Protein AF-A0AAE0T288-F1 (afdb_monomer)

Organism: NCBI:txid2493646

Solvent-accessible surface area (backbone atoms only — not comparable to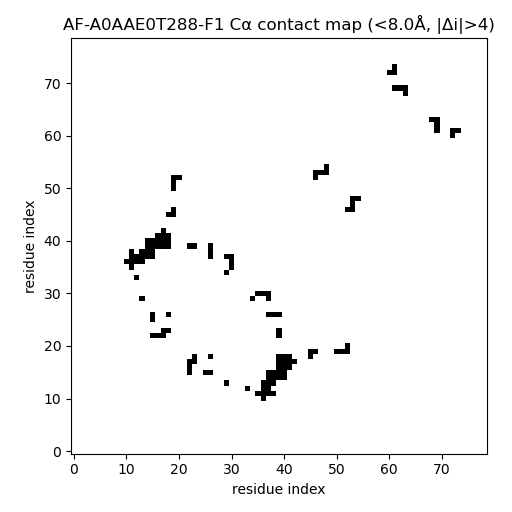 full-atom values): 5339 Å² total; per-residue (Å²): 136,87,82,88,70,85,78,76,85,82,82,58,85,40,76,39,82,40,59,51,70,67,34,41,52,51,50,55,59,42,32,76,73,48,55,85,29,52,44,79,44,55,96,64,64,90,87,46,71,94,63,91,64,54,66,96,73,79,92,81,73,67,84,61,96,48,67,73,57,39,69,55,34,67,67,74,73,68,120

Structure (mmCIF, N/CA/C/O backbone):
data_AF-A0AAE0T288-F1
#
_entry.id   AF-A0AAE0T288-F1
#
loop_
_atom_site.group_PDB
_atom_site.id
_atom_site.type_symbol
_atom_site.label_atom_id
_atom_site.label_alt_id
_atom_site.label_comp_id
_atom_site.label_asym_id
_atom_site.label_entity_id
_atom_site.label_seq_id
_atom_site.pdbx_PDB_ins_code
_atom_site.Cartn_x
_atom_site.Cartn_y
_atom_site.Cartn_z
_atom_site.occupancy
_atom_site.B_iso_or_equiv
_atom_site.auth_seq_id
_atom_site.auth_comp_id
_atom_site.auth_asym_id
_atom_site.auth_atom_id
_atom_site.pdbx_PDB_model_num
ATOM 1 N N . MET A 1 1 ? -15.553 -19.130 41.558 1.00 43.69 1 MET A N 1
ATOM 2 C CA . MET A 1 1 ? -14.999 -19.530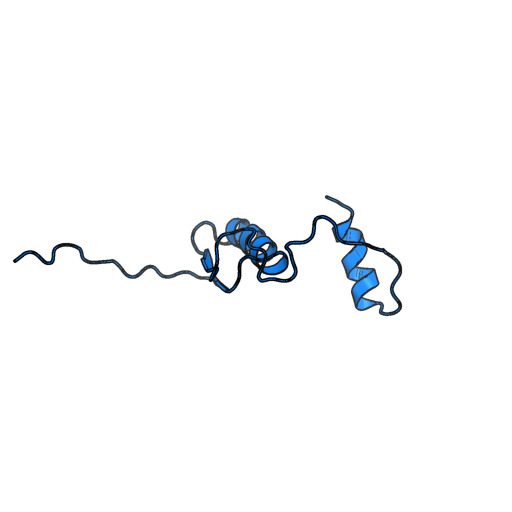 40.248 1.00 43.69 1 MET A CA 1
ATOM 3 C C . MET A 1 1 ? -15.226 -18.372 39.312 1.00 43.69 1 MET A C 1
ATOM 5 O O . MET A 1 1 ? -16.314 -18.204 38.771 1.00 43.69 1 MET A O 1
ATOM 9 N N . ASP A 1 2 ? -14.214 -17.525 39.264 1.00 51.06 2 ASP A N 1
ATOM 10 C CA . ASP A 1 2 ? -14.215 -16.228 38.614 1.00 51.06 2 ASP A CA 1
ATOM 11 C C . ASP A 1 2 ? -14.385 -16.375 37.101 1.00 51.06 2 ASP A C 1
ATOM 13 O O . ASP A 1 2 ? -13.619 -17.066 36.430 1.00 51.06 2 ASP A O 1
ATOM 17 N N . ARG A 1 3 ? -15.403 -15.710 36.556 1.00 58.53 3 ARG A N 1
ATOM 18 C CA . ARG A 1 3 ? -15.442 -15.317 35.145 1.00 58.53 3 ARG A CA 1
ATOM 19 C C . ARG A 1 3 ? -15.558 -13.801 35.092 1.00 58.53 3 ARG A C 1
ATOM 21 O O . ARG A 1 3 ? -16.538 -13.244 34.609 1.00 58.53 3 ARG A O 1
ATOM 28 N N . ASP A 1 4 ? -14.547 -13.155 35.663 1.00 58.59 4 ASP A N 1
ATOM 29 C CA . ASP A 1 4 ? -14.305 -11.740 35.448 1.00 58.59 4 ASP A CA 1
ATOM 30 C C . ASP A 1 4 ? -13.530 -11.552 34.136 1.00 58.59 4 ASP A C 1
ATOM 32 O O . ASP A 1 4 ? -12.396 -12.000 33.966 1.00 58.59 4 ASP A O 1
ATOM 36 N N . SER A 1 5 ? -14.234 -10.997 33.157 1.00 58.81 5 SER A N 1
ATOM 37 C CA . SER A 1 5 ? -13.774 -9.982 32.205 1.00 58.81 5 SER A CA 1
ATOM 38 C C . SER A 1 5 ? -14.866 -9.856 31.147 1.00 58.81 5 SER A C 1
ATOM 40 O O . SER A 1 5 ? -14.971 -10.656 30.214 1.00 58.81 5 SER A O 1
ATOM 42 N N . SER A 1 6 ? -15.740 -8.858 31.290 1.00 63.38 6 SER A N 1
ATOM 43 C CA . SER A 1 6 ? -16.668 -8.521 30.213 1.00 63.38 6 SER A CA 1
ATOM 44 C C . SER A 1 6 ? -15.846 -8.026 29.021 1.00 63.38 6 SER A C 1
ATOM 46 O O . SER A 1 6 ? -15.426 -6.869 28.981 1.00 63.38 6 SER A O 1
ATOM 48 N N . SER A 1 7 ? -15.576 -8.897 28.051 1.00 68.25 7 SER A N 1
ATOM 49 C CA . SER A 1 7 ? -15.060 -8.471 26.754 1.00 68.25 7 SER A CA 1
ATOM 50 C C . SER A 1 7 ? -16.111 -7.556 26.124 1.00 68.25 7 SER A C 1
ATOM 52 O O . SER A 1 7 ? -17.164 -8.013 25.671 1.00 68.25 7 SER A O 1
ATOM 54 N N . SER A 1 8 ? -15.879 -6.243 26.159 1.00 81.62 8 SER A N 1
ATOM 55 C CA . SER A 1 8 ? -16.715 -5.301 25.429 1.00 81.62 8 SER A CA 1
ATOM 56 C C . SER A 1 8 ? -16.519 -5.565 23.937 1.00 81.62 8 SER A C 1
ATOM 58 O O . SER A 1 8 ? -15.402 -5.523 23.416 1.00 81.62 8 SER A O 1
ATOM 60 N N . ARG A 1 9 ? -17.611 -5.894 23.236 1.00 85.06 9 ARG A N 1
ATOM 61 C CA . ARG A 1 9 ? -17.578 -6.043 21.777 1.00 85.06 9 ARG A CA 1
ATOM 62 C C . ARG A 1 9 ? -17.109 -4.723 21.166 1.00 85.06 9 ARG A C 1
ATOM 64 O O . ARG A 1 9 ? -17.723 -3.686 21.401 1.00 85.06 9 ARG A O 1
ATOM 71 N N . LYS A 1 10 ? -16.026 -4.775 20.390 1.00 87.75 10 LYS A N 1
ATOM 72 C CA . LYS A 1 10 ? -15.530 -3.633 19.616 1.00 87.75 10 LYS A CA 1
ATOM 73 C C . LYS A 1 10 ? -16.212 -3.611 18.253 1.00 87.75 10 LYS A C 1
ATOM 75 O O . LYS A 1 10 ? -16.273 -4.638 17.581 1.00 87.75 10 LYS A O 1
ATOM 80 N N . PHE A 1 11 ? -16.706 -2.441 17.865 1.00 92.44 11 PHE A N 1
ATOM 81 C CA . PHE A 1 11 ? -17.263 -2.177 16.543 1.00 92.44 11 PHE A CA 1
ATOM 82 C C . PHE A 1 11 ? -16.263 -1.347 15.736 1.00 92.44 11 PHE A C 1
ATOM 84 O O . PHE A 1 11 ? -15.561 -0.511 16.303 1.00 92.44 11 PHE A O 1
ATOM 91 N N . PHE A 1 12 ? -16.204 -1.599 14.432 1.00 96.38 12 PHE A N 1
ATOM 92 C CA . PHE A 1 12 ? -15.357 -0.886 13.480 1.00 96.38 12 PHE A CA 1
ATOM 93 C C . PHE A 1 12 ? -16.220 -0.456 12.295 1.00 96.38 12 PHE A C 1
ATOM 95 O O . PHE A 1 12 ? -17.096 -1.213 11.875 1.00 96.38 12 PHE A O 1
ATOM 102 N N . ASP A 1 13 ? -15.958 0.730 11.754 1.00 96.75 13 ASP A N 1
ATOM 103 C CA . ASP A 1 13 ? -16.637 1.254 10.566 1.00 96.75 13 ASP A CA 1
ATOM 104 C C . ASP A 1 13 ? -16.221 0.482 9.307 1.00 96.75 13 ASP A C 1
ATOM 106 O O . ASP A 1 13 ? -17.018 0.278 8.392 1.00 96.75 13 ASP A O 1
ATOM 110 N N . TYR A 1 14 ? -14.966 0.020 9.279 1.00 97.94 14 TYR A N 1
ATOM 111 C CA . TYR A 1 14 ? -14.392 -0.729 8.166 1.00 97.94 14 TYR A CA 1
ATOM 112 C C . TYR A 1 14 ? -13.627 -1.954 8.660 1.00 97.94 14 TYR A C 1
ATOM 114 O O . TYR A 1 14 ? -12.842 -1.883 9.608 1.00 97.94 14 TYR A O 1
ATOM 122 N N . ILE A 1 15 ? -13.803 -3.075 7.962 1.00 97.88 15 ILE A N 1
ATOM 123 C CA . ILE A 1 15 ? -13.023 -4.294 8.178 1.00 97.88 15 ILE A CA 1
ATOM 124 C C . ILE A 1 15 ? -12.343 -4.661 6.862 1.00 97.88 15 ILE A C 1
ATOM 126 O O . ILE A 1 15 ? -13.012 -4.885 5.854 1.00 97.88 15 ILE A O 1
ATOM 130 N N . VAL A 1 16 ? -11.013 -4.721 6.877 1.00 98.12 16 VAL A N 1
ATOM 131 C CA . VAL A 1 16 ? -10.197 -5.173 5.747 1.00 98.12 16 VAL A CA 1
ATOM 132 C C . VAL A 1 16 ? -9.792 -6.621 5.997 1.00 98.12 16 VAL A C 1
ATOM 134 O O . VAL A 1 16 ? -9.095 -6.918 6.966 1.00 98.12 16 VAL A O 1
ATOM 137 N N . VAL A 1 17 ? -10.240 -7.524 5.124 1.00 97.81 17 VAL A N 1
ATOM 138 C CA . VAL A 1 17 ? -9.903 -8.952 5.182 1.00 97.81 17 VAL A CA 1
ATOM 139 C C . VAL A 1 17 ? -8.744 -9.231 4.226 1.00 97.81 17 VAL A C 1
ATOM 141 O O . VAL A 1 17 ? -8.876 -9.057 3.016 1.00 97.81 17 VAL A O 1
ATOM 144 N N . GLY A 1 18 ? -7.617 -9.666 4.785 1.00 97.44 18 GLY A N 1
ATOM 145 C CA . GLY A 1 18 ? -6.328 -9.811 4.114 1.00 97.44 18 GLY A CA 1
ATOM 146 C C . GLY A 1 18 ? -5.500 -8.527 4.189 1.00 97.44 18 GLY A C 1
ATOM 147 O O . GLY A 1 18 ? -5.939 -7.464 3.752 1.00 97.44 18 GLY A O 1
ATOM 148 N N . CYS A 1 19 ? -4.269 -8.627 4.689 1.00 96.62 19 CYS A N 1
ATOM 149 C CA . CYS A 1 19 ? -3.323 -7.516 4.848 1.00 96.62 19 CYS A CA 1
ATOM 150 C C . CYS A 1 19 ? -2.128 -7.619 3.880 1.00 96.62 19 CYS A C 1
ATOM 152 O O . CYS A 1 19 ? -1.037 -7.135 4.180 1.00 96.62 19 CYS A O 1
ATOM 154 N N . GLY A 1 20 ? -2.328 -8.229 2.704 1.00 94.94 20 GLY A N 1
ATOM 155 C CA . GLY A 1 20 ? -1.364 -8.219 1.594 1.00 94.94 20 GLY A CA 1
ATOM 156 C C . GLY A 1 20 ? -1.193 -6.831 0.953 1.00 94.94 20 GLY A C 1
ATOM 157 O O . GLY A 1 20 ? -1.631 -5.821 1.504 1.00 94.94 20 GLY A O 1
ATOM 158 N N . GLY A 1 21 ? -0.594 -6.750 -0.241 1.00 93.94 21 GLY A N 1
ATOM 159 C CA . GLY A 1 21 ? -0.274 -5.457 -0.875 1.00 93.94 21 GLY A CA 1
ATOM 160 C C . GLY A 1 21 ? -1.468 -4.496 -1.027 1.00 93.94 21 GLY A C 1
ATOM 161 O O . GLY A 1 21 ? -1.371 -3.329 -0.665 1.00 93.94 21 GLY A O 1
ATOM 162 N N . ILE A 1 22 ? -2.625 -4.989 -1.485 1.00 95.56 22 ILE A N 1
ATOM 163 C CA . ILE A 1 22 ? -3.836 -4.158 -1.640 1.00 95.56 22 ILE A CA 1
ATOM 164 C C . ILE A 1 22 ? -4.480 -3.858 -0.279 1.00 95.56 22 ILE A C 1
ATOM 166 O O . ILE A 1 22 ? -4.846 -2.718 -0.002 1.00 95.56 22 ILE A O 1
ATOM 170 N N . GLY A 1 23 ? -4.610 -4.872 0.580 1.00 97.38 23 GLY A N 1
ATOM 171 C CA . GLY A 1 23 ? -5.281 -4.741 1.873 1.00 97.38 23 GLY A CA 1
ATOM 172 C C . GLY A 1 23 ? -4.554 -3.803 2.834 1.00 97.38 23 GLY A C 1
ATOM 173 O O . GLY A 1 23 ? -5.180 -2.959 3.466 1.00 97.38 23 GLY A O 1
ATOM 174 N N . SER A 1 24 ? -3.224 -3.870 2.885 1.00 96.31 24 SER A N 1
ATOM 175 C CA . SER A 1 24 ? -2.416 -2.951 3.696 1.00 96.31 24 SER A CA 1
ATOM 176 C C . SER A 1 24 ? -2.473 -1.509 3.175 1.00 96.31 24 SER A C 1
ATOM 178 O O . SER A 1 24 ? -2.592 -0.582 3.978 1.00 96.31 24 SER A O 1
ATOM 180 N N . ALA A 1 25 ? -2.494 -1.302 1.853 1.00 95.81 25 ALA A N 1
ATOM 181 C CA . ALA A 1 25 ? -2.713 0.019 1.264 1.00 95.81 25 ALA A CA 1
ATOM 182 C C . ALA A 1 25 ? -4.106 0.574 1.611 1.00 95.81 25 ALA A C 1
ATOM 184 O O . ALA A 1 25 ? -4.229 1.731 2.020 1.00 95.81 25 ALA A O 1
ATOM 185 N N . ALA A 1 26 ? -5.153 -0.251 1.510 1.00 97.44 26 ALA A N 1
ATOM 186 C CA . ALA A 1 26 ? -6.503 0.128 1.920 1.00 97.44 26 ALA A CA 1
ATOM 187 C C . ALA A 1 26 ? -6.556 0.483 3.414 1.00 97.44 26 ALA A C 1
ATOM 189 O O . ALA A 1 26 ? -7.075 1.539 3.772 1.00 97.44 26 ALA A O 1
ATOM 190 N N . LEU A 1 27 ? -5.961 -0.346 4.275 1.00 97.19 27 LEU A N 1
ATOM 191 C CA . LEU A 1 27 ? -5.890 -0.125 5.719 1.00 97.19 27 LEU A CA 1
ATOM 192 C C . LEU A 1 27 ? -5.175 1.190 6.064 1.00 97.19 27 LEU A C 1
ATOM 194 O O . LEU A 1 27 ? -5.661 1.943 6.905 1.00 97.19 27 LEU A O 1
ATOM 198 N N . TYR A 1 28 ? -4.067 1.499 5.387 1.00 96.00 28 TYR A N 1
ATOM 199 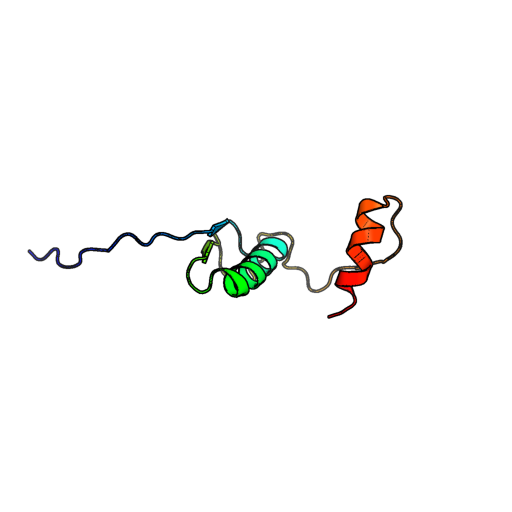C CA . TYR A 1 28 ? -3.330 2.754 5.558 1.00 96.00 28 TYR A CA 1
ATOM 200 C C . TYR A 1 28 ? -4.176 3.985 5.213 1.00 96.00 28 TYR A C 1
ATOM 202 O O . TYR A 1 28 ? -4.214 4.959 5.965 1.00 96.00 28 TYR A O 1
ATOM 210 N N . TRP A 1 29 ? -4.870 3.965 4.075 1.00 96.25 29 TRP A N 1
ATOM 211 C CA . TRP A 1 29 ? -5.695 5.104 3.675 1.00 96.25 29 TRP A CA 1
ATOM 212 C C . TRP A 1 29 ? -6.975 5.224 4.505 1.00 96.25 29 TRP A C 1
ATOM 214 O O . TRP A 1 29 ? -7.411 6.342 4.788 1.00 96.25 29 TRP A O 1
ATOM 224 N N . LEU A 1 30 ? -7.559 4.102 4.932 1.00 97.50 30 LEU A N 1
ATOM 225 C CA . LEU A 1 30 ? -8.713 4.089 5.829 1.00 97.50 30 LEU A CA 1
ATOM 226 C C . LEU A 1 30 ? -8.346 4.583 7.227 1.00 97.50 30 LEU A C 1
ATOM 228 O O . LEU A 1 30 ? -9.098 5.383 7.775 1.00 97.50 30 LEU A O 1
ATOM 232 N N . SER A 1 31 ? -7.192 4.207 7.785 1.00 96.31 31 SER A N 1
ATOM 233 C CA . SER A 1 31 ? -6.777 4.674 9.118 1.00 96.31 31 SER A CA 1
ATOM 234 C C . SER A 1 31 ? -6.570 6.189 9.164 1.00 96.31 31 SER A C 1
ATOM 236 O O . SER A 1 31 ? -6.924 6.836 10.147 1.00 96.31 31 SER A O 1
ATOM 238 N N . LYS A 1 32 ? -6.111 6.800 8.063 1.00 95.50 32 LYS A N 1
ATOM 239 C CA . LYS A 1 32 ? -6.037 8.265 7.936 1.00 95.50 32 LYS A CA 1
ATOM 240 C C . LYS A 1 32 ? -7.400 8.961 7.944 1.00 95.50 32 LYS A C 1
ATOM 242 O O . LYS A 1 32 ? -7.465 10.137 8.288 1.00 95.50 32 LYS A O 1
ATOM 247 N N . ARG A 1 33 ? -8.469 8.274 7.531 1.00 95.44 33 ARG A N 1
ATOM 248 C CA . ARG A 1 33 ? -9.829 8.838 7.436 1.00 95.44 33 ARG A CA 1
ATOM 249 C C . ARG A 1 33 ? -10.683 8.518 8.660 1.00 95.44 33 ARG A C 1
ATOM 251 O O . ARG A 1 33 ? -11.377 9.394 9.156 1.00 95.44 33 ARG A O 1
ATOM 258 N N . ALA A 1 34 ? -10.630 7.274 9.127 1.00 92.62 34 ALA A N 1
ATOM 259 C CA . ALA A 1 34 ? -11.474 6.729 10.187 1.00 92.62 34 ALA A CA 1
ATOM 260 C C . ALA A 1 34 ? -10.755 6.615 11.543 1.00 92.62 34 ALA A C 1
ATOM 262 O O . ALA A 1 34 ? -11.336 6.107 12.497 1.00 92.62 34 ALA A O 1
ATOM 263 N N . GLN A 1 35 ? -9.495 7.058 11.649 1.00 87.69 35 GLN A N 1
ATOM 264 C CA . GLN A 1 35 ? -8.671 6.928 12.857 1.00 87.69 35 GLN A CA 1
ATOM 265 C C . GLN A 1 35 ? -8.648 5.472 13.368 1.00 87.69 35 GLN A C 1
ATOM 267 O O . GLN A 1 35 ? -8.080 4.598 12.716 1.00 87.69 35 GLN A O 1
ATOM 272 N N . ASN A 1 36 ? -9.296 5.201 14.507 1.00 88.06 36 ASN A N 1
ATOM 273 C CA . ASN A 1 36 ? -9.370 3.881 15.142 1.00 88.06 36 ASN A CA 1
ATOM 274 C C . ASN A 1 36 ? -10.583 3.042 14.685 1.00 88.06 36 ASN A C 1
ATOM 276 O O . ASN A 1 36 ? -10.801 1.951 15.209 1.00 88.06 36 ASN A O 1
ATOM 280 N N . GLY A 1 37 ? -11.372 3.533 13.726 1.00 95.44 37 GLY A N 1
ATOM 281 C CA . GLY A 1 37 ? -12.565 2.877 13.183 1.00 95.44 37 GLY A CA 1
ATOM 282 C C . GLY A 1 37 ? -12.287 1.798 12.130 1.00 95.44 37 GLY A C 1
ATOM 283 O O . GLY A 1 37 ? -13.216 1.348 11.466 1.00 95.44 37 GLY A O 1
ATOM 284 N N . VAL A 1 38 ? -11.032 1.373 11.944 1.00 97.62 38 VAL A N 1
ATOM 285 C CA . VAL A 1 38 ? -10.667 0.332 10.970 1.00 97.62 38 VAL A CA 1
ATOM 286 C C . VAL A 1 38 ? -9.958 -0.851 11.628 1.00 97.62 38 VAL A C 1
ATOM 288 O O . VAL A 1 38 ? -9.043 -0.678 12.432 1.00 97.62 38 VAL A O 1
ATOM 291 N N . LEU A 1 39 ? -10.364 -2.063 11.246 1.00 97.38 39 LEU A N 1
ATOM 292 C CA . LEU A 1 39 ? -9.729 -3.320 11.638 1.00 97.38 39 LEU A CA 1
ATOM 293 C C . LEU A 1 39 ? -9.168 -4.037 10.406 1.00 97.38 39 LEU A C 1
ATOM 295 O O . LEU A 1 39 ? -9.903 -4.310 9.460 1.00 97.38 39 LEU A O 1
ATOM 299 N N . GLY A 1 40 ? -7.881 -4.381 10.434 1.00 96.88 40 GLY A N 1
ATOM 300 C CA . GLY A 1 40 ? -7.275 -5.313 9.481 1.00 96.88 40 GLY A CA 1
ATOM 301 C C . GLY A 1 40 ? -7.202 -6.720 10.068 1.00 96.88 40 GLY A C 1
ATOM 302 O O . GLY A 1 40 ? -6.797 -6.878 11.221 1.00 96.88 40 GLY A O 1
ATOM 303 N N . ILE A 1 41 ? -7.577 -7.733 9.289 1.00 97.94 41 ILE A N 1
ATOM 304 C CA . ILE A 1 41 ? -7.490 -9.147 9.673 1.00 97.94 41 ILE A CA 1
ATOM 305 C C . ILE A 1 41 ? -6.633 -9.874 8.643 1.00 97.94 41 ILE A C 1
ATOM 307 O O . ILE A 1 41 ? -6.959 -9.876 7.461 1.00 97.94 41 ILE A O 1
ATOM 311 N N . GLU A 1 42 ? -5.570 -10.530 9.098 1.00 97.44 42 GLU A N 1
ATOM 312 C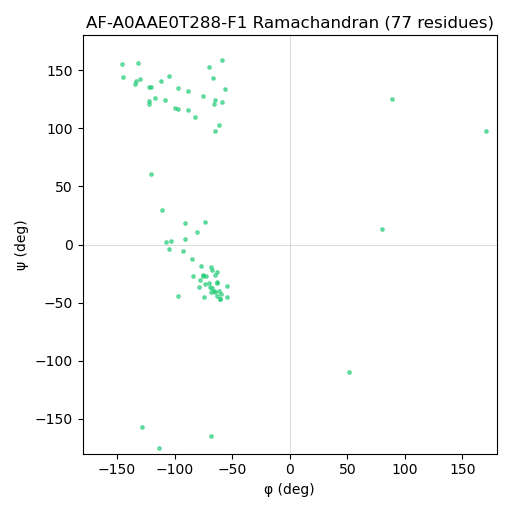 CA . GLU A 1 42 ? -4.718 -11.393 8.279 1.00 97.44 42 GLU A CA 1
ATOM 313 C C . GLU A 1 42 ? -4.725 -12.801 8.871 1.00 97.44 42 GLU A C 1
ATOM 315 O O . GLU A 1 42 ? -4.654 -12.966 10.089 1.00 97.44 42 GLU A O 1
ATOM 320 N N . GLN A 1 43 ? -4.864 -13.810 8.012 1.00 97.31 43 GLN A N 1
ATOM 321 C CA . GLN A 1 43 ? -4.933 -15.208 8.437 1.00 97.31 43 GLN A CA 1
ATOM 322 C C . GLN A 1 43 ? -3.548 -15.743 8.843 1.00 97.31 43 GLN A C 1
ATOM 324 O O . GLN A 1 43 ? -3.454 -16.668 9.648 1.00 97.31 43 GLN A O 1
ATOM 329 N N . PHE A 1 44 ? -2.478 -15.171 8.282 1.00 96.06 44 PHE A N 1
ATOM 330 C CA . PHE A 1 44 ? -1.089 -15.547 8.545 1.00 96.06 44 PHE A CA 1
ATOM 331 C C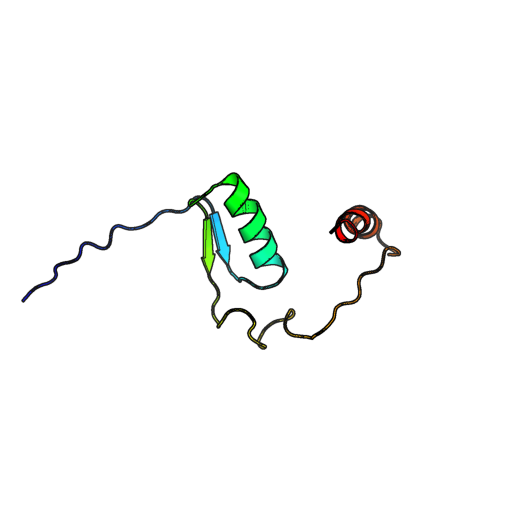 . PHE A 1 44 ? -0.314 -14.430 9.270 1.00 96.06 44 PHE A C 1
ATOM 333 O O . PHE A 1 44 ? -0.844 -13.386 9.637 1.00 96.06 44 PHE A O 1
ATOM 340 N N . SER A 1 45 ? 0.988 -14.628 9.470 1.00 95.00 45 SER A N 1
ATOM 341 C CA . SER A 1 45 ? 1.881 -13.547 9.896 1.00 95.00 45 SER A CA 1
ATOM 342 C C . SER A 1 45 ? 2.015 -12.488 8.798 1.00 95.00 45 SER A C 1
ATOM 344 O O . SER A 1 45 ? 2.102 -12.828 7.619 1.00 95.00 45 SER A O 1
ATOM 346 N N . LEU A 1 46 ? 2.108 -11.206 9.160 1.00 92.88 46 LEU A N 1
ATOM 347 C CA . LEU A 1 46 ? 2.403 -10.148 8.186 1.00 92.88 46 LEU A CA 1
ATOM 348 C C . LEU A 1 46 ? 3.720 -10.448 7.449 1.00 92.88 46 LEU A C 1
ATOM 350 O O . LEU A 1 46 ? 4.715 -10.811 8.074 1.00 92.88 46 LEU A O 1
ATOM 354 N N . GLY A 1 47 ? 3.715 -10.312 6.120 1.00 89.69 47 GLY A N 1
ATOM 355 C CA . GLY A 1 47 ? 4.872 -10.636 5.275 1.00 89.69 47 GLY A CA 1
ATOM 356 C C . GLY A 1 47 ? 5.055 -12.128 4.963 1.00 89.69 47 GLY A C 1
ATOM 357 O O . GLY A 1 47 ? 6.112 -12.519 4.476 1.00 89.69 47 GLY A O 1
ATOM 358 N N . HIS A 1 48 ? 4.056 -12.974 5.232 1.00 94.12 48 HIS A N 1
ATOM 359 C CA . HIS A 1 48 ? 4.097 -14.399 4.889 1.00 94.12 48 HIS A CA 1
ATOM 360 C C . HIS A 1 48 ? 4.276 -14.675 3.380 1.00 94.12 48 HIS A C 1
ATOM 362 O O . HIS A 1 48 ? 3.905 -13.876 2.520 1.00 94.12 48 HIS A O 1
ATOM 368 N N . ALA A 1 49 ? 4.752 -15.884 3.057 1.00 94.06 49 ALA A N 1
ATOM 369 C CA . ALA A 1 49 ? 4.956 -16.343 1.679 1.00 94.06 49 ALA A CA 1
ATOM 370 C C . ALA A 1 49 ? 3.708 -16.952 1.006 1.00 94.06 49 ALA A C 1
ATOM 372 O O . ALA A 1 49 ? 3.689 -17.140 -0.204 1.00 94.06 49 ALA A O 1
ATOM 373 N N . ASN A 1 50 ? 2.653 -17.237 1.774 1.00 93.75 50 ASN A N 1
ATOM 374 C CA . ASN A 1 50 ? 1.424 -17.907 1.307 1.00 93.75 50 ASN A CA 1
ATOM 375 C C . ASN A 1 50 ? 0.483 -17.033 0.436 1.00 93.75 50 ASN A C 1
ATOM 377 O O . ASN A 1 50 ? -0.712 -17.30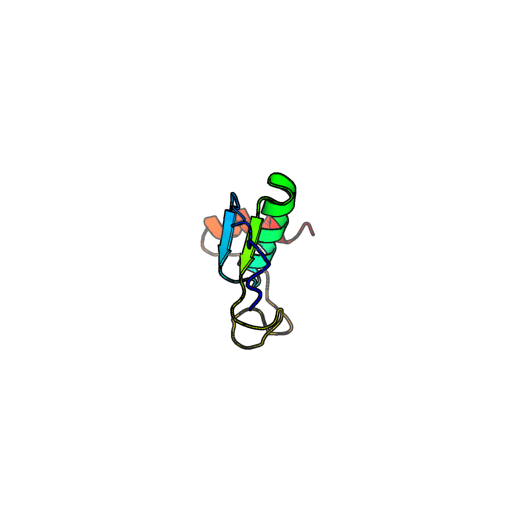6 0.371 1.00 93.75 50 ASN A O 1
ATOM 381 N N . GLY A 1 51 ? 0.978 -15.941 -0.156 1.00 90.88 51 GLY A N 1
ATOM 382 C CA . GLY A 1 51 ? 0.182 -14.967 -0.912 1.00 90.88 51 GLY A CA 1
ATOM 383 C C . GLY A 1 51 ? 0.752 -14.680 -2.303 1.00 90.88 51 GLY A C 1
ATOM 384 O O . GLY A 1 51 ? 1.476 -15.493 -2.867 1.00 90.88 51 GLY A O 1
ATOM 385 N N . GLY A 1 52 ? 0.409 -13.512 -2.859 1.00 91.56 52 GLY A N 1
ATOM 386 C CA . GLY A 1 52 ? 0.978 -12.994 -4.115 1.00 91.56 52 GLY A CA 1
ATOM 387 C C . GLY A 1 52 ? 1.939 -11.810 -3.932 1.00 91.56 52 GLY A C 1
ATOM 388 O O . GLY A 1 52 ? 2.411 -11.240 -4.916 1.00 91.56 52 GLY A O 1
ATOM 389 N N . SER A 1 53 ? 2.211 -11.393 -2.690 1.00 90.19 53 SER A N 1
ATOM 390 C CA . SER A 1 53 ? 2.991 -10.186 -2.349 1.00 90.19 53 SER A CA 1
ATOM 391 C C . SER A 1 53 ? 4.420 -10.462 -1.851 1.00 90.19 53 SER A C 1
ATOM 393 O O . SER A 1 53 ? 5.172 -9.523 -1.646 1.00 90.19 53 SER A O 1
ATOM 395 N N . GLN A 1 54 ? 4.809 -11.725 -1.697 1.00 85.00 54 GLN A N 1
ATOM 396 C CA . GLN A 1 54 ? 6.022 -12.200 -1.019 1.00 85.00 54 GLN A CA 1
ATOM 397 C C . GLN A 1 54 ? 7.336 -12.029 -1.787 1.00 85.00 54 GLN A C 1
ATOM 399 O O . GLN A 1 54 ? 8.398 -11.994 -1.179 1.00 85.00 54 GLN A O 1
ATOM 404 N N . ASP A 1 55 ? 7.285 -11.992 -3.118 1.00 84.94 55 ASP A N 1
ATOM 405 C CA . ASP A 1 55 ? 8.502 -11.914 -3.930 1.00 84.94 55 ASP A CA 1
ATOM 406 C C . ASP A 1 55 ? 9.197 -10.535 -3.813 1.00 84.94 55 ASP A C 1
ATOM 408 O O . ASP A 1 55 ? 8.541 -9.525 -3.549 1.00 84.94 55 ASP A O 1
ATOM 412 N N . HIS A 1 56 ? 10.516 -10.499 -4.004 1.00 86.44 56 HIS A N 1
ATOM 413 C CA . HIS A 1 56 ? 11.408 -9.377 -3.695 1.00 86.44 56 HIS A CA 1
ATOM 414 C C . HIS A 1 56 ? 11.206 -8.138 -4.570 1.00 86.44 56 HIS A C 1
ATOM 416 O O . HIS A 1 56 ? 11.603 -7.041 -4.181 1.00 86.44 56 HIS A O 1
ATOM 422 N N . SER A 1 57 ? 10.615 -8.295 -5.753 1.00 91.19 57 SER A N 1
ATOM 423 C CA . SER A 1 57 ? 10.393 -7.185 -6.678 1.00 91.19 57 SER A CA 1
ATOM 424 C C . SER A 1 57 ? 9.092 -7.350 -7.449 1.00 91.19 57 SER A C 1
ATOM 426 O O . SER A 1 57 ? 8.601 -8.460 -7.637 1.00 91.19 57 SER A O 1
ATOM 428 N N . ARG A 1 58 ? 8.512 -6.243 -7.914 1.00 91.31 58 ARG A N 1
ATOM 429 C CA . ARG A 1 58 ? 7.402 -6.256 -8.873 1.00 91.31 58 ARG A CA 1
ATOM 430 C C . ARG A 1 58 ? 7.675 -5.245 -9.970 1.00 91.31 58 ARG A C 1
ATOM 432 O O . ARG A 1 58 ? 8.163 -4.150 -9.708 1.00 91.31 58 ARG A O 1
ATOM 439 N N . ILE A 1 59 ? 7.336 -5.622 -11.198 1.00 93.25 59 ILE A N 1
ATOM 440 C CA . ILE A 1 59 ? 7.415 -4.727 -12.347 1.00 93.25 59 ILE A CA 1
ATOM 441 C C . ILE A 1 59 ? 6.246 -3.748 -12.273 1.00 93.25 59 ILE A C 1
ATOM 443 O O . ILE A 1 59 ? 5.087 -4.156 -12.208 1.00 93.25 59 ILE A O 1
ATOM 447 N N . ILE A 1 60 ? 6.560 -2.460 -12.356 1.00 92.88 60 ILE A N 1
ATOM 448 C CA . ILE A 1 60 ? 5.603 -1.409 -12.695 1.00 92.88 60 ILE A CA 1
ATOM 449 C C . ILE A 1 60 ? 5.974 -0.857 -14.075 1.00 92.88 60 ILE A C 1
ATOM 451 O O . ILE A 1 60 ? 7.154 -0.751 -14.411 1.00 92.88 60 ILE A O 1
ATOM 455 N N . ARG A 1 61 ? 4.973 -0.555 -14.906 1.00 94.12 61 ARG A N 1
ATOM 456 C CA . ARG A 1 61 ? 5.156 -0.020 -16.266 1.00 94.12 61 ARG A CA 1
ATOM 457 C C . ARG A 1 61 ? 4.044 0.960 -16.589 1.00 94.12 61 ARG A C 1
ATOM 459 O O . ARG A 1 61 ? 2.922 0.698 -16.199 1.00 94.12 61 ARG A O 1
ATOM 466 N N . MET A 1 62 ? 4.325 2.030 -17.330 1.00 92.81 62 MET A N 1
ATOM 467 C CA . MET A 1 62 ? 3.313 3.026 -17.731 1.00 92.81 62 MET A CA 1
ATOM 468 C C . MET A 1 62 ? 2.516 2.638 -18.982 1.00 92.81 62 MET A C 1
ATOM 470 O O . MET A 1 62 ? 1.373 3.056 -19.140 1.00 92.81 62 MET A O 1
ATOM 474 N N . ALA A 1 63 ? 3.103 1.831 -19.866 1.00 93.62 63 ALA A N 1
ATOM 475 C CA . ALA A 1 63 ? 2.468 1.425 -21.114 1.00 93.62 63 ALA A CA 1
ATOM 476 C C . ALA A 1 63 ? 1.623 0.155 -20.919 1.00 93.62 63 ALA A C 1
ATOM 478 O O . ALA A 1 63 ? 2.158 -0.924 -20.641 1.00 93.62 63 ALA A O 1
ATOM 479 N N . TYR A 1 64 ? 0.309 0.287 -21.107 1.00 94.50 64 TYR A N 1
ATOM 480 C CA . TYR A 1 64 ? -0.661 -0.809 -21.151 1.00 94.50 64 TYR A CA 1
ATOM 481 C C . TYR A 1 64 ? -1.574 -0.652 -22.369 1.00 94.50 64 TYR A C 1
ATOM 483 O O . TYR A 1 64 ? -1.752 0.452 -22.872 1.00 94.50 64 TYR A O 1
ATOM 491 N N . HIS A 1 65 ? -2.160 -1.760 -22.825 1.00 95.12 65 HIS A N 1
ATOM 492 C CA . HIS A 1 65 ? -3.138 -1.759 -23.921 1.00 95.12 65 HIS A CA 1
ATOM 493 C C . HIS A 1 65 ? -4.531 -1.276 -23.496 1.00 95.12 65 HIS A C 1
ATOM 495 O O . HIS A 1 65 ? -5.335 -0.936 -24.353 1.00 95.12 65 HIS A O 1
ATOM 501 N N . ASP A 1 66 ? -4.819 -1.284 -22.193 1.00 96.12 66 ASP A N 1
ATOM 502 C CA . ASP A 1 66 ? -6.101 -0.865 -21.630 1.00 96.12 66 ASP A CA 1
ATOM 503 C C . ASP A 1 66 ? -5.937 0.478 -20.910 1.00 96.12 66 ASP A C 1
ATOM 505 O O . ASP A 1 66 ? -5.119 0.628 -19.990 1.00 96.12 66 ASP A O 1
ATOM 509 N N . ASP A 1 67 ? -6.747 1.444 -21.335 1.00 94.81 67 ASP A N 1
ATOM 510 C CA . ASP A 1 67 ? -6.724 2.814 -20.843 1.00 94.81 67 ASP A CA 1
ATOM 511 C C . ASP A 1 67 ? -7.062 2.930 -19.351 1.00 94.81 67 ASP A C 1
ATOM 513 O O . ASP A 1 67 ? -6.680 3.900 -18.691 1.00 94.81 67 ASP A O 1
ATOM 517 N N . ALA A 1 68 ? -7.781 1.963 -18.778 1.00 94.88 68 ALA A N 1
ATOM 518 C CA . ALA A 1 68 ? -8.043 1.946 -17.344 1.00 94.88 68 ALA A CA 1
ATOM 519 C C . ALA A 1 68 ? -6.741 1.847 -16.534 1.00 94.88 68 ALA A C 1
ATOM 521 O O . ALA A 1 68 ? -6.580 2.558 -15.539 1.00 94.88 68 ALA A O 1
ATOM 522 N N . TYR A 1 69 ? -5.783 1.034 -16.985 1.00 93.69 69 TYR A N 1
ATOM 523 C CA . TYR A 1 69 ? -4.494 0.890 -16.307 1.00 93.69 69 TYR A CA 1
ATOM 524 C C . TYR A 1 69 ? -3.546 2.051 -16.603 1.00 93.69 69 TYR A C 1
ATOM 526 O O . TYR A 1 69 ? -2.831 2.494 -15.699 1.00 93.69 69 TYR A O 1
ATOM 534 N N . THR A 1 70 ? -3.556 2.594 -17.826 1.00 94.56 70 THR A N 1
ATOM 535 C CA . THR A 1 70 ? -2.729 3.770 -18.152 1.00 94.56 70 THR A CA 1
ATOM 536 C C . THR A 1 70 ? -3.144 4.995 -17.338 1.00 94.56 70 THR A C 1
ATOM 538 O O . THR A 1 70 ? -2.274 5.762 -16.937 1.00 94.56 70 THR A O 1
ATOM 541 N N . ARG A 1 71 ? -4.433 5.148 -16.997 1.00 94.25 71 ARG A N 1
ATOM 542 C CA . ARG A 1 71 ? -4.911 6.220 -16.102 1.00 94.25 71 ARG A CA 1
ATOM 543 C C . ARG A 1 71 ? -4.473 6.058 -14.646 1.00 94.25 71 ARG A C 1
ATOM 545 O O . ARG A 1 71 ? -4.204 7.060 -13.996 1.00 94.25 71 ARG A O 1
ATOM 552 N N . LEU A 1 72 ? -4.407 4.830 -14.130 1.00 92.00 72 LEU A N 1
ATOM 553 C CA . LEU A 1 72 ? -4.021 4.573 -12.733 1.00 92.00 72 LEU A CA 1
ATOM 554 C C . LEU A 1 72 ? -2.510 4.673 -12.503 1.00 92.00 72 LEU A C 1
ATOM 556 O O . LEU A 1 72 ? -2.058 5.008 -11.410 1.00 92.00 72 LEU A O 1
ATOM 56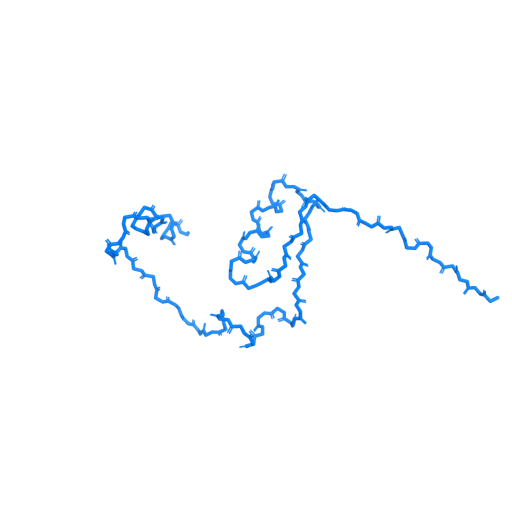0 N N . THR A 1 73 ? -1.716 4.355 -13.522 1.00 93.06 73 THR A N 1
ATOM 561 C CA . THR A 1 73 ? -0.276 4.162 -13.347 1.00 93.06 73 THR A CA 1
ATOM 562 C C . THR A 1 73 ? 0.511 5.422 -12.951 1.00 93.06 73 THR A C 1
ATOM 564 O O . THR A 1 73 ? 1.401 5.286 -12.111 1.00 93.06 73 THR A O 1
ATOM 567 N N . PRO A 1 74 ? 0.246 6.634 -13.485 1.00 93.50 74 PRO A N 1
ATOM 568 C CA . PRO A 1 74 ? 1.036 7.820 -13.155 1.00 93.50 74 PRO A CA 1
ATOM 569 C C . PRO A 1 74 ? 1.128 8.10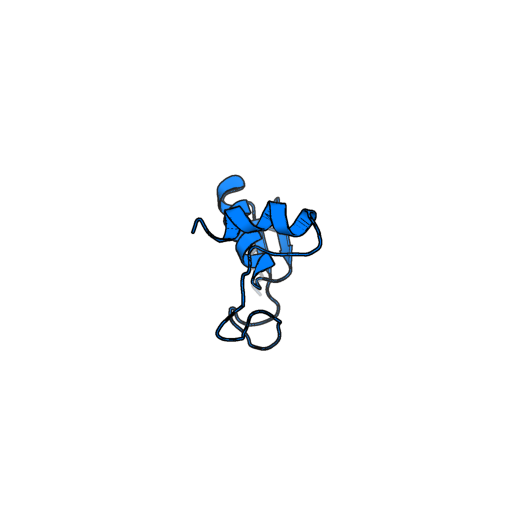2 -11.656 1.00 93.50 74 PRO A C 1
ATOM 571 O O . PRO A 1 74 ? 2.179 8.524 -11.183 1.00 93.50 74 PRO A O 1
ATOM 574 N N . ASP A 1 75 ? 0.064 7.836 -10.897 1.00 90.81 75 ASP A N 1
ATOM 575 C CA . ASP A 1 75 ? 0.062 8.046 -9.448 1.00 90.81 75 ASP A CA 1
ATOM 576 C C . ASP A 1 75 ? 0.911 7.009 -8.697 1.00 90.81 75 ASP A C 1
ATOM 578 O O . ASP A 1 75 ? 1.485 7.333 -7.660 1.00 90.81 75 ASP A O 1
ATOM 582 N N . ALA A 1 76 ? 1.086 5.801 -9.244 1.00 89.50 76 ALA A N 1
ATOM 583 C CA . ALA A 1 76 ? 1.943 4.770 -8.653 1.00 89.50 76 ALA A CA 1
ATOM 584 C C . ALA A 1 76 ? 3.446 5.121 -8.691 1.00 89.50 76 ALA A C 1
ATOM 586 O O . ALA A 1 76 ? 4.217 4.552 -7.922 1.00 89.50 76 ALA A O 1
ATOM 587 N N . TYR A 1 77 ? 3.870 6.055 -9.554 1.00 91.12 77 TYR A N 1
ATOM 588 C CA . TYR A 1 77 ? 5.264 6.515 -9.667 1.00 91.12 77 TYR A CA 1
ATOM 589 C C . TYR A 1 77 ? 5.591 7.753 -8.812 1.00 91.12 77 TYR A C 1
ATOM 591 O O . TYR A 1 77 ? 6.748 8.162 -8.770 1.00 91.12 77 TYR A O 1
ATOM 599 N N . LYS A 1 78 ? 4.608 8.367 -8.141 1.00 89.19 78 LYS A N 1
ATOM 600 C CA . LYS A 1 78 ? 4.775 9.625 -7.379 1.00 89.19 78 LYS A CA 1
ATOM 601 C C . LYS A 1 78 ? 5.150 9.425 -5.898 1.00 89.19 78 LYS A C 1
ATOM 603 O O . LYS A 1 78 ? 4.899 10.329 -5.106 1.00 89.19 78 LYS A O 1
ATOM 608 N N . ALA A 1 79 ? 5.652 8.245 -5.528 1.00 61.22 79 ALA A N 1
ATOM 609 C CA . ALA A 1 79 ? 5.970 7.886 -4.141 1.00 61.22 79 ALA A CA 1
ATOM 610 C C . ALA A 1 79 ? 6.898 8.899 -3.450 1.00 61.22 79 ALA A C 1
ATOM 612 O O . ALA A 1 79 ? 7.856 9.368 -4.107 1.00 61.22 79 ALA A O 1
#

Nearest PDB structures (foldseek):
  3c85-assembly1_A  TM=8.623E-01  e=4.590E-01  Vibrio parahaemolyticus RIMD 2210633
  6xoh-assembly1_B  TM=6.816E-01 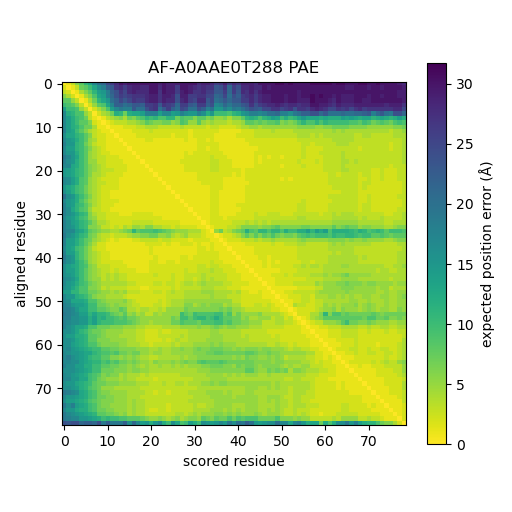 e=4.471E+00  Homo sapiens
  6tmf-assembly1_B  TM=4.297E-01  e=8.732E+00  Thermococcus celer Vu 13 = JCM 8558

pLDDT: mean 90.05, std 11.55, range [43.69, 98.12]

Secondary structure (DSSP, 8-state):
-------PPP--SEEEE--SHHHHHHHHHHHHHHTT-EEEE-SS-TT-SSSSS-SS-----S--SSHHHHHHHHHHT--

Mean predicted aligned error: 6.36 Å

Radius of gyration: 18.2 Å; Cα contacts (8 Å, |Δi|>4): 67; chains: 1; bounding box: 29×29×64 Å

InterPro domains:
  IPR036188 FAD/NAD(P)-binding domain superfamily [G3DSA:3.50.50.60] (12-78)
  IPR036188 FAD/NAD(P)-binding domain superfamily [SSF51905] (12-78)
  IPR045170 MTOX family [PTHR10961] (11-78)

Sequence (79 aa):
MDRDSSSSRKFFDYIVVGCGGIGSAALYWLSKRAQNGVLGIEQFSLGHANGGSQDHSRIIRMAYHDDAYTRLTPDAYKA

Foldseek 3Di:
DDPDDPPDDDAAPEEQEACAPVSVVVQVVVCVVRVPRYHYDHPDPPQDPPDDRNDPDDDQDLDDPDVVSNVVRVVVPPD